Protein AF-A0A969UQS1-F1 (afdb_monomer)

Foldseek 3Di:
DWKWWDDPPDDIDIADDDQVNLVVLCVVDVDVLSVVDHAPDKDKQALVSLVVVLVSLVVVLVVLLVVLLVVCVVPDDADPDPVRRVVVSVVVSVVCCVVPPPCNVVSVSSNVVSVVCNVVVTMMIDDHD

Radius of gyration: 16.97 Å; Cα contacts (8 Å, |Δi|>4): 146; chains: 1; bounding box: 46×25×50 Å

Secondary structure (DSSP, 8-state):
-EEEE--TTS--EEEE--HHHHHHHHHH---HHHHT--TT--EEE-HHHHHHHHHHHHHHHHHHHHHHHHHHHHH----SSHHHHHHHHHHHHHHHHHHH-THHHHHHHHHHHHHHHHHTTPPEEEE--

Mean predicted aligned error: 5.27 Å

Sequence (129 aa):
MQWQIREDNTIPLNLQVDDVFLLWVKSEVQHPVIALILPWQNVTLDQESQKIWLRELRILMDAIRAKVRQQYLKGAKLPKVAEIREQLLSNLVERYLSQHNADWQLMKDLESLLDLAISTDSIIYCISS

Nearest PDB structures (foldseek):
  9brt-assembly1_f  TM=4.144E-01  e=5.671E+00  Mus musculus
  6hgc-assembly1_A  TM=2.363E-01  e=5.045E+00  Drosophila melanogaster

pLDDT: mean 88.33, std 8.05, range [55.09, 96.5]

Solvent-accessible surface area (backbone atoms only — not comparable to full-atom values): 7347 Å² total; per-residue (Å²): 66,40,38,30,38,74,54,94,96,56,84,61,53,71,45,83,44,56,53,67,58,52,54,49,50,46,72,76,42,92,49,70,74,56,64,69,63,46,79,83,44,76,45,74,38,50,70,69,52,38,53,50,51,42,51,54,50,51,54,50,53,50,53,54,49,50,56,50,43,52,52,48,70,76,73,52,94,69,62,86,52,63,68,62,30,51,55,50,49,54,52,51,36,52,52,49,37,69,74,74,35,87,59,48,59,56,52,52,54,50,45,51,51,38,52,49,28,61,76,68,76,45,52,40,39,36,38,47,127

Structure (mmCIF, N/CA/C/O backbone):
data_AF-A0A969UQS1-F1
#
_entry.id   AF-A0A969UQS1-F1
#
loop_
_atom_site.group_PDB
_atom_site.id
_atom_site.type_symbol
_atom_site.label_atom_id
_atom_site.label_alt_id
_atom_site.label_comp_id
_atom_site.label_asym_id
_atom_site.label_entity_id
_atom_site.label_seq_id
_atom_site.pdbx_PDB_ins_code
_atom_site.Cartn_x
_atom_site.Cartn_y
_atom_site.Cartn_z
_atom_site.occupancy
_atom_site.B_iso_or_equiv
_atom_site.auth_seq_id
_atom_site.auth_comp_id
_atom_site.auth_asym_id
_atom_site.auth_atom_id
_atom_site.pdbx_PDB_model_num
ATOM 1 N N . MET A 1 1 ? 14.565 7.348 -3.990 1.00 86.69 1 MET A N 1
ATOM 2 C CA . MET A 1 1 ? 14.373 6.571 -5.235 1.00 86.69 1 MET A CA 1
ATOM 3 C C . MET A 1 1 ? 13.158 7.080 -6.016 1.00 86.69 1 MET A C 1
ATOM 5 O O . MET A 1 1 ? 12.130 7.341 -5.410 1.00 86.69 1 MET A O 1
ATOM 9 N N . GLN A 1 2 ? 13.237 7.211 -7.341 1.00 89.50 2 GLN A N 1
ATOM 10 C CA . GLN A 1 2 ? 12.119 7.640 -8.191 1.00 89.50 2 GLN A CA 1
ATOM 11 C C . GLN A 1 2 ? 11.467 6.436 -8.879 1.00 89.50 2 GLN A C 1
ATOM 13 O O . GLN A 1 2 ? 12.128 5.714 -9.617 1.00 89.50 2 GLN A O 1
ATOM 18 N N . TRP A 1 3 ? 10.173 6.228 -8.663 1.00 90.94 3 TRP A N 1
ATOM 19 C CA . TRP A 1 3 ? 9.374 5.205 -9.336 1.00 90.94 3 TRP A CA 1
ATOM 20 C C . TRP A 1 3 ? 8.553 5.864 -10.433 1.00 90.94 3 TRP A C 1
ATOM 22 O O . TRP A 1 3 ? 7.874 6.855 -10.176 1.00 90.94 3 TRP A O 1
ATOM 32 N N . GLN A 1 4 ? 8.631 5.352 -11.657 1.00 90.88 4 GLN A N 1
ATOM 33 C CA . GLN A 1 4 ? 8.030 6.017 -12.811 1.00 90.88 4 GLN A CA 1
ATOM 34 C C . GLN A 1 4 ? 7.366 5.035 -13.775 1.00 90.88 4 GLN A C 1
ATOM 36 O O . GLN A 1 4 ? 7.927 3.983 -14.086 1.00 90.88 4 GLN A O 1
ATOM 41 N N . ILE A 1 5 ? 6.208 5.423 -14.303 1.00 88.19 5 ILE A N 1
ATOM 42 C CA . ILE A 1 5 ? 5.615 4.817 -15.500 1.00 88.19 5 ILE A CA 1
ATOM 43 C C . ILE A 1 5 ? 6.009 5.696 -16.688 1.00 88.19 5 ILE A C 1
ATOM 45 O O . ILE A 1 5 ? 5.827 6.916 -16.648 1.00 88.19 5 ILE A O 1
ATOM 49 N N . ARG A 1 6 ? 6.571 5.091 -17.739 1.00 80.00 6 ARG A N 1
ATOM 50 C CA . ARG A 1 6 ? 6.880 5.780 -18.999 1.00 80.00 6 ARG A CA 1
ATOM 51 C C . ARG A 1 6 ? 5.989 5.229 -20.098 1.00 80.00 6 ARG A C 1
ATOM 53 O O . ARG A 1 6 ? 6.136 4.071 -20.470 1.00 80.00 6 ARG A O 1
ATOM 60 N N . GLU A 1 7 ? 5.112 6.073 -20.621 1.00 71.56 7 GLU A N 1
ATOM 61 C CA . GLU A 1 7 ? 4.397 5.830 -21.870 1.00 71.56 7 GLU A CA 1
ATOM 62 C C . GLU A 1 7 ? 4.951 6.775 -22.940 1.00 71.56 7 GLU A C 1
ATOM 64 O O . GLU A 1 7 ? 5.234 7.947 -22.666 1.00 71.56 7 GLU A O 1
ATOM 69 N N . ASP A 1 8 ? 5.132 6.271 -24.160 1.00 58.78 8 ASP A N 1
ATOM 70 C CA . ASP A 1 8 ? 5.649 7.072 -25.267 1.00 58.78 8 ASP A CA 1
ATOM 71 C C . ASP A 1 8 ? 4.739 8.295 -25.502 1.00 58.78 8 ASP A C 1
ATOM 73 O O . ASP A 1 8 ? 3.524 8.172 -25.647 1.00 58.78 8 ASP A O 1
ATOM 77 N N . ASN A 1 9 ? 5.335 9.492 -25.547 1.00 55.09 9 ASN A N 1
ATOM 78 C CA . ASN A 1 9 ? 4.670 10.793 -25.742 1.00 55.09 9 ASN A CA 1
ATOM 79 C C .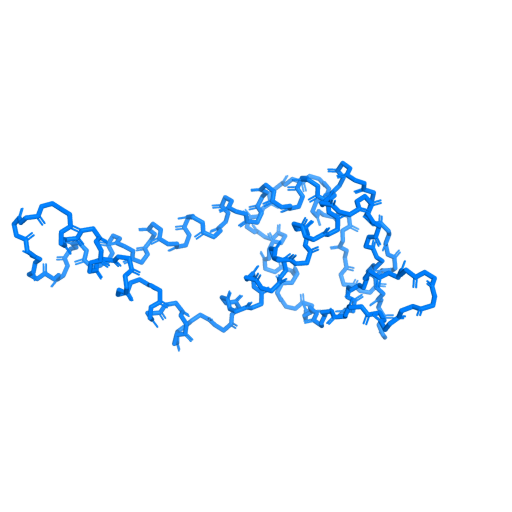 ASN A 1 9 ? 3.781 11.324 -24.594 1.00 55.09 9 ASN A C 1
ATOM 81 O O . ASN A 1 9 ? 3.027 12.274 -24.818 1.00 55.09 9 ASN A O 1
ATOM 85 N N . THR A 1 10 ? 3.891 10.805 -23.367 1.00 63.91 10 THR A N 1
ATOM 86 C CA . THR A 1 10 ? 3.188 11.362 -22.190 1.00 63.91 10 THR A CA 1
ATOM 87 C C . THR A 1 10 ? 4.146 11.862 -21.105 1.00 63.91 10 THR A C 1
ATOM 89 O O . THR A 1 10 ? 5.344 11.574 -21.106 1.00 63.91 10 THR A O 1
ATOM 92 N N . ILE A 1 11 ? 3.622 12.676 -20.181 1.00 63.16 11 ILE A N 1
ATOM 93 C CA . ILE A 1 11 ? 4.366 13.105 -18.992 1.00 63.16 11 ILE A CA 1
ATOM 94 C C . ILE A 1 11 ? 4.558 11.865 -18.109 1.00 63.16 11 ILE A C 1
ATOM 96 O O . ILE A 1 11 ? 3.554 11.275 -17.708 1.00 63.16 11 ILE A O 1
ATOM 100 N N . PRO A 1 12 ? 5.803 11.471 -17.778 1.00 75.94 12 PRO A N 1
ATOM 101 C CA . PRO A 1 12 ? 6.032 10.321 -16.918 1.00 75.94 12 PRO A CA 1
ATOM 102 C C . PRO A 1 12 ? 5.405 10.577 -15.550 1.00 75.94 12 PRO A C 1
ATOM 104 O O . PRO A 1 12 ? 5.669 11.606 -14.917 1.00 75.94 12 PRO A O 1
ATOM 107 N N . LEU A 1 13 ? 4.573 9.642 -15.095 1.00 83.12 13 LEU A N 1
ATOM 108 C CA . LEU A 1 13 ? 4.005 9.706 -13.758 1.00 83.12 13 LEU A CA 1
ATOM 109 C C . LEU A 1 13 ? 5.073 9.229 -12.780 1.00 83.12 13 LEU A C 1
ATOM 111 O O . LEU A 1 13 ? 5.521 8.088 -12.863 1.00 83.12 13 LEU A O 1
ATOM 115 N N . ASN A 1 14 ? 5.512 10.133 -11.905 1.00 88.00 14 ASN A N 1
ATOM 116 C CA . ASN A 1 14 ? 6.657 9.934 -11.025 1.00 88.00 14 ASN A CA 1
ATOM 117 C C . ASN A 1 14 ? 6.218 9.965 -9.564 1.00 88.00 14 ASN A C 1
ATOM 119 O O . ASN A 1 14 ? 5.557 10.911 -9.138 1.00 88.00 14 ASN A O 1
ATOM 123 N N . LEU A 1 15 ? 6.670 8.984 -8.793 1.00 90.69 15 LEU A N 1
ATOM 124 C CA . LEU A 1 15 ? 6.558 8.953 -7.344 1.00 90.69 15 LEU A CA 1
ATOM 125 C C . LEU A 1 15 ? 7.958 8.935 -6.736 1.00 90.69 15 LEU A C 1
ATOM 127 O O . LEU A 1 15 ? 8.761 8.046 -7.022 1.00 90.69 15 LEU A O 1
ATOM 131 N N . GLN A 1 16 ? 8.253 9.916 -5.886 1.00 91.19 16 GLN A N 1
ATOM 132 C CA . GLN A 1 16 ? 9.465 9.880 -5.080 1.00 91.19 16 GLN A CA 1
ATOM 133 C C . GLN A 1 16 ? 9.205 9.009 -3.854 1.00 91.19 16 GLN A C 1
ATOM 135 O O . GLN A 1 16 ? 8.372 9.341 -3.017 1.00 91.19 16 GLN A O 1
ATOM 140 N N . VAL A 1 17 ? 9.948 7.916 -3.751 1.00 88.75 17 VAL A N 1
ATOM 141 C CA . VAL A 1 17 ? 9.923 6.995 -2.619 1.00 88.75 17 VAL A CA 1
ATOM 142 C C . VAL A 1 17 ? 11.258 7.117 -1.901 1.00 88.75 17 VAL A C 1
ATOM 144 O O . VAL A 1 17 ? 12.310 6.898 -2.505 1.00 88.75 17 VAL A O 1
ATOM 147 N N . ASP A 1 18 ? 11.254 7.528 -0.639 1.00 87.88 18 ASP A N 1
ATOM 148 C CA . ASP A 1 18 ? 12.497 7.648 0.114 1.00 87.88 18 ASP A CA 1
ATOM 149 C C . ASP A 1 18 ? 13.045 6.279 0.556 1.00 87.88 18 ASP A C 1
ATOM 151 O O . ASP A 1 18 ? 12.349 5.262 0.612 1.00 87.88 18 ASP A O 1
ATOM 155 N N . ASP A 1 19 ? 14.346 6.251 0.827 1.00 87.81 19 ASP A N 1
ATOM 156 C CA . ASP A 1 19 ? 15.056 5.014 1.137 1.00 87.81 19 ASP A CA 1
ATOM 157 C C . ASP A 1 19 ? 14.686 4.480 2.534 1.00 87.81 19 ASP A C 1
ATOM 159 O O . ASP A 1 19 ? 14.745 3.271 2.764 1.00 87.81 19 ASP A O 1
ATOM 163 N N . VAL A 1 20 ? 14.278 5.358 3.462 1.00 90.12 20 VAL A N 1
ATOM 164 C CA . VAL A 1 20 ? 13.864 4.978 4.823 1.00 90.12 20 VAL A CA 1
ATOM 165 C C . VAL A 1 20 ? 12.567 4.178 4.759 1.00 90.12 20 VAL A C 1
ATOM 167 O O . VAL A 1 20 ? 12.485 3.105 5.357 1.00 90.12 20 VAL A O 1
ATOM 170 N N . PHE A 1 21 ? 11.607 4.642 3.963 1.00 91.25 21 PHE A N 1
ATOM 171 C CA . PHE A 1 21 ? 10.369 3.944 3.662 1.00 91.25 21 PHE A CA 1
ATOM 172 C C . PHE A 1 21 ? 10.631 2.565 3.050 1.00 91.25 21 PHE A C 1
ATOM 174 O O . PHE A 1 21 ? 10.098 1.569 3.534 1.00 91.25 21 PHE A O 1
ATOM 181 N N . LEU A 1 22 ? 11.488 2.465 2.026 1.00 89.75 22 LEU A N 1
ATOM 182 C CA . LEU A 1 22 ? 11.789 1.179 1.376 1.00 89.75 22 LEU A CA 1
ATOM 183 C C . LEU A 1 22 ? 12.440 0.176 2.337 1.00 89.75 22 LEU A C 1
ATOM 185 O O . LEU A 1 22 ? 12.088 -1.007 2.341 1.00 89.75 22 LEU A O 1
ATOM 189 N N . LEU A 1 23 ? 13.374 0.640 3.170 1.00 89.69 23 LEU A N 1
ATOM 190 C CA . LEU A 1 23 ? 14.003 -0.191 4.197 1.00 89.69 23 LEU A CA 1
ATOM 191 C C . LEU A 1 23 ? 12.993 -0.643 5.253 1.00 89.69 23 LEU A C 1
ATOM 193 O O . LEU A 1 23 ? 13.029 -1.804 5.669 1.00 89.69 23 LEU A O 1
ATOM 197 N N . TRP A 1 24 ? 12.082 0.243 5.654 1.00 91.12 24 TRP A N 1
ATOM 198 C CA . TRP A 1 24 ? 11.000 -0.092 6.569 1.00 91.12 24 TRP A CA 1
ATOM 199 C C . TRP A 1 24 ? 10.051 -1.138 5.964 1.00 91.12 24 TRP A C 1
ATOM 201 O O . TRP A 1 24 ? 9.864 -2.189 6.576 1.00 91.12 24 TRP A O 1
ATOM 211 N N . VAL A 1 25 ? 9.541 -0.942 4.742 1.00 90.50 25 VAL A N 1
ATOM 212 C CA . VAL A 1 25 ? 8.671 -1.923 4.060 1.00 90.50 25 VAL A CA 1
ATOM 213 C C . VAL A 1 25 ? 9.351 -3.289 3.965 1.00 90.50 25 VAL A C 1
ATOM 215 O O . VAL A 1 25 ? 8.740 -4.307 4.281 1.00 90.50 25 VAL A O 1
ATOM 218 N N . LYS A 1 26 ? 10.640 -3.329 3.608 1.00 89.06 26 LYS A N 1
ATOM 219 C CA . LYS A 1 26 ? 11.422 -4.573 3.567 1.00 89.06 26 LYS A CA 1
ATOM 220 C C . LYS A 1 26 ? 11.531 -5.258 4.935 1.00 89.06 26 LYS A C 1
ATOM 222 O O . LYS A 1 26 ? 11.630 -6.481 4.999 1.00 89.06 26 LYS A O 1
ATOM 227 N N . SER A 1 27 ? 11.550 -4.491 6.025 1.00 89.94 27 SER A N 1
ATOM 228 C CA . SER A 1 27 ? 11.573 -5.044 7.384 1.00 89.94 27 SER A CA 1
ATOM 229 C C . SER A 1 27 ? 10.224 -5.636 7.812 1.00 89.94 27 SER A C 1
ATOM 231 O O . SER A 1 27 ? 10.201 -6.612 8.560 1.00 89.94 27 SER A O 1
ATOM 233 N N . GLU A 1 28 ? 9.117 -5.094 7.296 1.00 90.38 28 GLU A N 1
ATOM 234 C CA . GLU A 1 28 ? 7.754 -5.545 7.603 1.00 90.38 28 GLU A CA 1
ATOM 235 C C . GLU A 1 28 ? 7.291 -6.691 6.687 1.00 90.38 28 GLU A C 1
ATOM 237 O O . GLU A 1 28 ? 6.491 -7.534 7.093 1.00 90.38 28 GLU A O 1
ATOM 242 N N . VAL A 1 29 ? 7.799 -6.752 5.451 1.00 90.62 29 VAL A N 1
ATOM 243 C CA . VAL A 1 29 ? 7.349 -7.692 4.417 1.00 90.62 29 VAL A CA 1
ATOM 244 C C . VAL A 1 29 ? 8.462 -8.663 4.022 1.00 90.62 29 VAL A C 1
ATOM 246 O O . VAL A 1 29 ? 9.474 -8.282 3.440 1.00 90.62 29 VAL A O 1
ATOM 249 N N . GLN A 1 30 ? 8.242 -9.961 4.250 1.00 84.38 30 GLN A N 1
ATOM 250 C CA . GLN A 1 30 ? 9.239 -11.015 3.993 1.00 84.38 30 GLN A CA 1
ATOM 251 C C . GLN A 1 30 ? 9.170 -11.637 2.584 1.00 84.38 30 GLN A C 1
ATOM 253 O O . GLN A 1 30 ? 9.686 -12.732 2.354 1.00 84.38 30 GLN A O 1
ATOM 258 N N . HIS A 1 31 ? 8.538 -10.968 1.618 1.00 88.75 31 HIS A N 1
ATOM 259 C CA . HIS A 1 31 ? 8.395 -11.507 0.267 1.00 88.75 31 HIS A CA 1
ATOM 260 C C . HIS A 1 31 ? 9.655 -11.230 -0.589 1.00 88.75 31 HIS A C 1
ATOM 262 O O . HIS A 1 31 ? 10.066 -10.073 -0.699 1.00 88.75 31 HIS A O 1
ATOM 268 N N . PRO A 1 32 ? 10.255 -12.232 -1.271 1.00 86.25 32 PRO A N 1
ATOM 269 C CA . PRO A 1 32 ? 11.528 -12.065 -1.988 1.00 86.25 32 PRO A CA 1
ATOM 270 C C . PRO A 1 32 ? 11.538 -10.943 -3.033 1.00 86.25 32 PRO A C 1
ATOM 272 O O . PRO A 1 32 ? 12.514 -10.213 -3.140 1.00 86.25 32 PRO A O 1
ATOM 275 N N . VAL A 1 33 ? 10.435 -10.769 -3.767 1.00 86.75 33 VAL A N 1
ATOM 276 C CA . VAL A 1 33 ? 10.268 -9.693 -4.767 1.00 86.75 33 VAL A CA 1
ATOM 277 C C . VAL A 1 33 ? 10.380 -8.291 -4.159 1.00 86.75 33 VAL A C 1
ATOM 279 O O . VAL A 1 33 ? 10.898 -7.383 -4.801 1.00 86.75 33 VAL A O 1
ATOM 282 N N . ILE A 1 34 ? 9.953 -8.110 -2.909 1.00 85.12 34 ILE A N 1
ATOM 283 C CA . ILE A 1 34 ? 10.086 -6.831 -2.200 1.00 85.12 34 ILE A CA 1
ATOM 284 C C . ILE A 1 34 ? 11.559 -6.566 -1.889 1.00 85.12 34 ILE A C 1
ATOM 286 O O . ILE A 1 34 ? 12.046 -5.450 -2.042 1.00 85.12 34 ILE A O 1
ATOM 290 N N . ALA A 1 35 ? 12.304 -7.618 -1.539 1.00 81.62 35 ALA A N 1
ATOM 291 C CA . ALA A 1 35 ? 13.732 -7.527 -1.264 1.00 81.62 35 ALA A CA 1
ATOM 292 C C . ALA A 1 35 ? 14.590 -7.220 -2.506 1.00 81.62 35 ALA A C 1
ATOM 294 O O . ALA A 1 35 ? 15.743 -6.821 -2.329 1.00 81.62 35 ALA A O 1
ATOM 295 N N . LEU A 1 36 ? 14.052 -7.390 -3.725 1.00 78.06 36 LEU A N 1
ATOM 296 C CA . LEU A 1 36 ? 14.734 -7.034 -4.977 1.00 78.06 36 LEU A CA 1
ATOM 297 C C . LEU A 1 36 ? 14.841 -5.521 -5.178 1.00 78.06 36 LEU A C 1
ATOM 299 O O . LEU A 1 36 ? 15.732 -5.072 -5.893 1.00 78.06 36 LEU A O 1
ATOM 303 N N . ILE A 1 37 ? 13.965 -4.733 -4.552 1.00 77.25 37 ILE A N 1
ATOM 304 C CA . ILE A 1 37 ? 14.056 -3.277 -4.609 1.00 77.25 37 ILE A CA 1
ATOM 305 C C . ILE A 1 37 ? 14.902 -2.809 -3.436 1.00 77.25 37 ILE A C 1
ATOM 307 O O . ILE A 1 37 ? 14.437 -2.691 -2.301 1.00 77.25 37 ILE A O 1
ATOM 311 N N 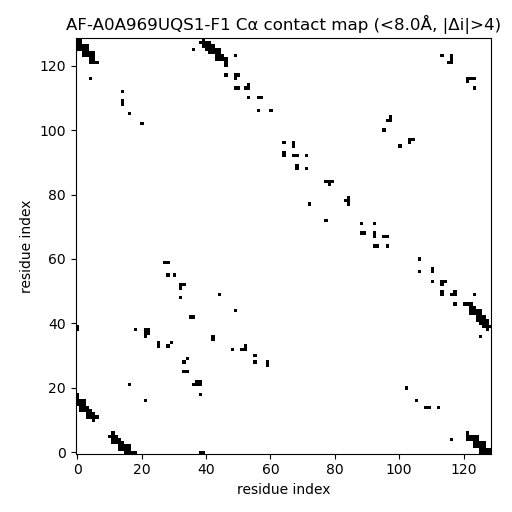. LEU A 1 38 ? 16.174 -2.558 -3.720 1.00 71.25 38 LEU A N 1
ATOM 312 C CA . LEU A 1 38 ? 17.074 -1.924 -2.774 1.00 71.25 38 LEU A CA 1
ATOM 313 C C . LEU A 1 38 ? 17.159 -0.425 -3.069 1.00 71.25 38 LEU A C 1
ATOM 315 O O . LEU A 1 38 ? 17.198 -0.034 -4.243 1.00 71.25 38 LEU A O 1
ATOM 319 N N . PRO A 1 39 ? 17.264 0.410 -2.021 1.00 63.00 39 PRO A N 1
ATOM 320 C CA . PRO A 1 39 ? 17.824 1.740 -2.177 1.00 63.00 39 PRO A CA 1
ATOM 321 C C . PRO A 1 39 ? 19.106 1.638 -3.016 1.00 63.00 39 PRO A C 1
ATOM 323 O O . PRO A 1 39 ? 19.893 0.706 -2.833 1.00 63.00 39 PRO A O 1
ATOM 326 N N . TRP A 1 40 ? 19.299 2.550 -3.966 1.00 64.00 40 TRP A N 1
ATOM 327 C CA . TRP A 1 40 ? 20.506 2.617 -4.809 1.00 64.00 40 TRP A CA 1
ATOM 328 C C . TRP A 1 40 ? 20.619 1.606 -5.960 1.00 64.00 40 TRP A C 1
ATOM 330 O O . TRP A 1 40 ? 21.672 1.524 -6.592 1.00 64.00 40 TRP A O 1
ATOM 340 N N . GLN A 1 41 ? 19.554 0.869 -6.293 1.00 76.25 41 GLN A N 1
ATOM 341 C CA . GLN A 1 41 ? 19.530 -0.001 -7.475 1.00 76.25 41 GLN A CA 1
ATOM 342 C C . GLN A 1 41 ? 18.487 0.442 -8.494 1.00 76.25 41 GLN A C 1
ATOM 344 O O . GLN A 1 41 ? 17.350 0.729 -8.143 1.00 76.25 41 GLN A O 1
ATOM 349 N N . ASN A 1 42 ? 18.856 0.444 -9.775 1.00 83.94 42 ASN A N 1
ATOM 350 C CA . ASN A 1 42 ? 17.875 0.609 -10.841 1.00 83.94 42 ASN A CA 1
ATOM 351 C C . ASN A 1 42 ? 17.205 -0.740 -11.111 1.00 83.94 42 ASN A C 1
ATOM 353 O O . ASN A 1 42 ? 17.888 -1.704 -11.457 1.00 83.94 42 ASN A O 1
ATOM 357 N N . VAL A 1 43 ? 15.885 -0.808 -10.955 1.00 88.31 43 VAL A N 1
ATOM 358 C CA . VAL A 1 43 ? 15.098 -2.042 -11.101 1.00 88.31 43 VAL A CA 1
ATOM 359 C C . VAL A 1 43 ? 13.888 -1.768 -11.982 1.00 88.31 43 VAL A C 1
ATOM 361 O O . VAL A 1 43 ? 13.329 -0.676 -11.971 1.00 88.31 43 VAL A O 1
ATOM 364 N N . THR A 1 44 ? 13.494 -2.761 -12.770 1.00 89.62 44 THR A N 1
ATOM 365 C CA . THR A 1 44 ? 12.238 -2.743 -13.525 1.00 89.62 44 THR A CA 1
ATOM 366 C C . THR A 1 44 ? 11.275 -3.716 -12.867 1.00 89.62 44 THR A C 1
ATOM 368 O O . THR A 1 44 ? 11.655 -4.857 -12.604 1.00 89.62 44 THR A O 1
ATOM 371 N N . LEU A 1 45 ? 10.052 -3.273 -12.589 1.00 89.06 45 LEU A N 1
ATOM 372 C CA . LEU A 1 45 ? 8.995 -4.130 -12.069 1.00 89.06 45 LEU A CA 1
ATOM 373 C C . LEU A 1 45 ? 8.133 -4.601 -13.228 1.00 89.06 45 LEU A C 1
ATOM 375 O O . LEU A 1 45 ? 7.384 -3.826 -13.813 1.00 89.06 45 LEU A O 1
ATOM 379 N N . ASP A 1 46 ? 8.254 -5.882 -13.563 1.00 90.00 46 ASP A N 1
ATOM 380 C CA . ASP A 1 46 ? 7.322 -6.530 -14.478 1.00 90.00 46 ASP A CA 1
ATOM 381 C C . ASP A 1 46 ? 5.928 -6.673 -13.845 1.00 90.00 46 ASP A C 1
ATOM 383 O O . ASP A 1 46 ? 5.728 -6.439 -12.650 1.00 90.00 46 ASP A O 1
ATOM 387 N N . GLN A 1 47 ? 4.940 -7.071 -14.647 1.00 91.31 47 GLN A N 1
ATOM 388 C CA . GLN A 1 47 ? 3.555 -7.153 -14.182 1.00 91.31 47 GLN A CA 1
ATOM 389 C C . GLN A 1 47 ? 3.371 -8.062 -12.961 1.00 91.31 47 GLN A C 1
ATOM 391 O O . GLN A 1 47 ? 2.591 -7.738 -12.065 1.00 91.31 47 GLN A O 1
ATOM 396 N N . GLU A 1 48 ? 4.073 -9.193 -12.904 1.00 92.94 48 GLU A N 1
ATOM 397 C CA . GLU A 1 48 ? 3.971 -10.116 -11.772 1.00 92.94 48 GLU A CA 1
ATOM 398 C C . GLU A 1 48 ? 4.576 -9.501 -10.507 1.00 92.94 48 GLU A C 1
ATOM 400 O O . GLU A 1 48 ? 3.966 -9.549 -9.436 1.00 92.94 48 GLU A O 1
ATOM 405 N N . SER A 1 49 ? 5.718 -8.826 -10.635 1.00 92.38 49 SER A N 1
ATOM 406 C CA . SER A 1 49 ? 6.341 -8.096 -9.534 1.00 92.38 49 SER A CA 1
ATOM 407 C C . SER A 1 49 ? 5.459 -6.948 -9.044 1.00 92.38 49 SER A C 1
ATOM 409 O O . SER A 1 49 ? 5.313 -6.780 -7.834 1.00 92.38 49 SER A O 1
ATOM 411 N N . GLN A 1 50 ? 4.812 -6.207 -9.951 1.00 93.19 50 GLN A N 1
ATOM 412 C CA . GLN A 1 50 ? 3.856 -5.143 -9.615 1.00 93.19 50 GLN A CA 1
ATOM 413 C C . GLN A 1 50 ? 2.657 -5.689 -8.829 1.00 93.19 50 GLN A C 1
ATOM 415 O O . GLN A 1 50 ? 2.291 -5.127 -7.797 1.00 93.19 50 GLN A O 1
ATOM 420 N N . LYS A 1 51 ? 2.072 -6.816 -9.262 1.00 95.44 51 LYS A N 1
ATOM 421 C CA . LYS A 1 51 ? 0.953 -7.467 -8.555 1.00 95.44 51 LYS A CA 1
ATOM 422 C C . LYS A 1 51 ? 1.351 -7.926 -7.157 1.00 95.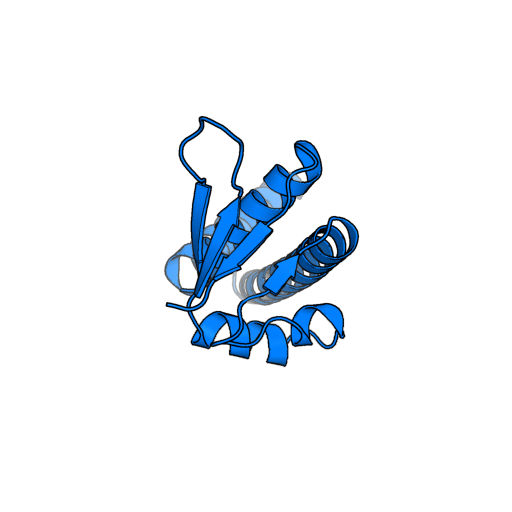44 51 LYS A C 1
ATOM 424 O O . LYS A 1 51 ? 0.575 -7.772 -6.215 1.00 95.44 51 LYS A O 1
ATOM 429 N N . ILE A 1 52 ? 2.551 -8.487 -7.016 1.00 94.88 52 ILE A N 1
ATOM 430 C CA . ILE A 1 52 ? 3.085 -8.906 -5.719 1.00 94.88 52 ILE A CA 1
ATOM 431 C C . ILE A 1 52 ? 3.275 -7.690 -4.814 1.00 94.88 52 ILE A C 1
ATOM 433 O O . ILE A 1 52 ? 2.772 -7.695 -3.695 1.00 94.88 52 ILE A O 1
ATOM 437 N N . TRP A 1 53 ? 3.923 -6.633 -5.306 1.00 94.12 53 TRP A N 1
ATOM 438 C CA . TRP A 1 53 ? 4.094 -5.382 -4.566 1.00 94.12 53 TRP A CA 1
ATOM 439 C C . TRP A 1 53 ? 2.765 -4.806 -4.090 1.00 94.12 53 TRP A C 1
ATOM 441 O O . TRP A 1 53 ? 2.617 -4.509 -2.908 1.00 94.12 53 TRP A O 1
ATOM 451 N N . LEU A 1 54 ? 1.778 -4.723 -4.980 1.00 95.56 54 LEU A N 1
ATOM 452 C CA . LEU A 1 54 ? 0.446 -4.227 -4.652 1.00 95.56 54 LEU A CA 1
ATOM 453 C C . LEU A 1 54 ? -0.233 -5.080 -3.574 1.00 95.56 54 LEU A C 1
ATOM 455 O O . LEU A 1 54 ? -0.818 -4.547 -2.631 1.00 95.56 54 LEU A O 1
ATOM 459 N N . ARG A 1 55 ? -0.147 -6.409 -3.692 1.00 96.31 55 ARG A N 1
ATOM 460 C CA . ARG A 1 55 ? -0.721 -7.335 -2.711 1.00 96.31 55 ARG A CA 1
ATOM 461 C C . ARG A 1 55 ? -0.094 -7.142 -1.334 1.00 96.31 55 ARG A C 1
ATOM 463 O O . ARG A 1 55 ? -0.824 -7.002 -0.357 1.00 96.31 55 ARG A O 1
ATOM 470 N N . GLU A 1 56 ? 1.233 -7.146 -1.252 1.00 95.69 56 GLU A N 1
ATOM 471 C CA . GLU A 1 56 ? 1.933 -7.012 0.027 1.00 95.69 56 GLU A CA 1
ATOM 472 C C . GLU A 1 56 ? 1.721 -5.626 0.653 1.00 95.69 56 GLU A C 1
ATOM 474 O O . GLU A 1 56 ? 1.499 -5.521 1.859 1.00 95.69 56 GLU A O 1
ATOM 479 N N . LEU A 1 57 ? 1.703 -4.568 -0.165 1.00 95.31 57 LEU A N 1
ATOM 480 C CA . LEU A 1 57 ? 1.407 -3.209 0.284 1.00 95.31 57 LEU A CA 1
ATOM 481 C C . LEU A 1 57 ? 0.005 -3.116 0.898 1.00 95.31 57 LEU A C 1
ATOM 483 O O . LEU A 1 57 ? -0.150 -2.568 1.987 1.00 95.31 57 LEU A O 1
ATOM 487 N N . ARG A 1 58 ? -1.008 -3.716 0.261 1.00 96.50 58 ARG A N 1
ATOM 488 C CA . ARG A 1 58 ? -2.378 -3.764 0.800 1.00 96.50 58 ARG A CA 1
ATOM 489 C C . ARG A 1 58 ? -2.460 -4.518 2.123 1.00 96.50 58 ARG A C 1
ATOM 491 O O . ARG A 1 58 ? -3.089 -4.029 3.059 1.00 96.50 58 ARG A O 1
ATOM 498 N N . ILE A 1 59 ? -1.779 -5.661 2.235 1.00 95.81 59 ILE A N 1
ATOM 499 C CA . ILE A 1 59 ? -1.699 -6.426 3.491 1.00 95.81 59 ILE A CA 1
ATOM 500 C C . ILE A 1 59 ? -1.092 -5.563 4.607 1.00 95.81 59 ILE A C 1
ATOM 502 O O . ILE A 1 59 ? -1.631 -5.516 5.716 1.00 95.81 59 ILE A O 1
ATOM 506 N N . LEU A 1 60 ? -0.003 -4.847 4.313 1.00 94.19 60 LEU A N 1
ATOM 507 C CA . LEU A 1 60 ? 0.654 -3.948 5.261 1.00 94.19 60 LEU A CA 1
ATOM 508 C C . LEU A 1 60 ? -0.268 -2.793 5.683 1.00 94.19 60 LEU A C 1
ATOM 510 O O . LEU A 1 60 ? -0.443 -2.537 6.877 1.00 94.19 60 LEU A O 1
ATOM 514 N N . MET A 1 61 ? -0.909 -2.127 4.720 1.00 95.12 61 MET A N 1
ATOM 515 C CA . MET A 1 61 ? -1.858 -1.042 4.982 1.00 95.12 61 MET A CA 1
ATOM 516 C C . MET A 1 61 ? -3.027 -1.507 5.857 1.00 95.12 61 MET A C 1
ATOM 518 O O . MET A 1 61 ? -3.408 -0.811 6.804 1.00 95.12 61 MET A O 1
ATOM 522 N N . ASP A 1 62 ? -3.567 -2.697 5.600 1.00 95.06 62 ASP A N 1
ATOM 523 C CA . ASP A 1 62 ? -4.659 -3.266 6.388 1.00 95.06 62 ASP A CA 1
ATOM 524 C C . ASP A 1 62 ? -4.220 -3.650 7.805 1.00 95.06 62 ASP A C 1
ATOM 526 O O . ASP A 1 62 ? -4.959 -3.401 8.764 1.00 95.06 62 ASP A O 1
ATOM 530 N N . ALA A 1 63 ? -2.999 -4.165 7.981 1.00 94.31 63 ALA A N 1
ATOM 531 C CA . ALA A 1 63 ? -2.434 -4.427 9.304 1.00 94.31 63 ALA A CA 1
ATOM 532 C C . ALA A 1 63 ? -2.304 -3.135 10.135 1.00 94.31 63 ALA A C 1
ATOM 534 O O . ALA A 1 63 ? -2.680 -3.099 11.315 1.00 94.31 63 ALA A O 1
ATOM 535 N N . ILE A 1 64 ? -1.843 -2.045 9.516 1.00 93.81 64 ILE A N 1
ATOM 536 C CA . ILE A 1 64 ? -1.722 -0.729 10.160 1.00 93.81 64 ILE A CA 1
ATOM 537 C C . ILE A 1 64 ? -3.109 -0.168 10.511 1.00 93.81 64 ILE A C 1
ATOM 539 O O . ILE A 1 64 ? -3.334 0.239 11.659 1.00 93.81 64 ILE A O 1
ATOM 543 N N . ARG A 1 65 ? -4.074 -0.218 9.580 1.00 94.44 65 ARG A N 1
ATOM 544 C CA . ARG A 1 65 ? -5.473 0.170 9.843 1.00 94.44 65 ARG A CA 1
ATOM 545 C C . ARG A 1 65 ? -6.061 -0.618 11.005 1.00 94.44 65 ARG A C 1
ATOM 547 O O . ARG A 1 65 ? -6.662 -0.024 11.900 1.00 94.44 65 ARG A O 1
ATOM 554 N N . ALA A 1 66 ? -5.868 -1.936 11.032 1.00 93.69 66 ALA A N 1
ATOM 555 C CA . ALA A 1 66 ? -6.370 -2.798 12.095 1.00 93.69 66 ALA A CA 1
ATOM 556 C C . ALA A 1 66 ? -5.782 -2.417 13.462 1.00 93.69 66 ALA A C 1
ATOM 558 O O . ALA A 1 66 ? -6.522 -2.337 14.447 1.00 93.69 66 ALA A O 1
ATOM 559 N N . LYS A 1 67 ? -4.481 -2.107 13.525 1.00 92.88 67 LYS A N 1
ATOM 560 C CA . LYS A 1 67 ? -3.808 -1.672 14.758 1.00 92.88 67 LYS A CA 1
ATOM 561 C C . LYS A 1 67 ? -4.402 -0.372 15.307 1.00 92.88 67 LYS A C 1
ATOM 563 O O . LYS A 1 67 ? -4.742 -0.315 16.48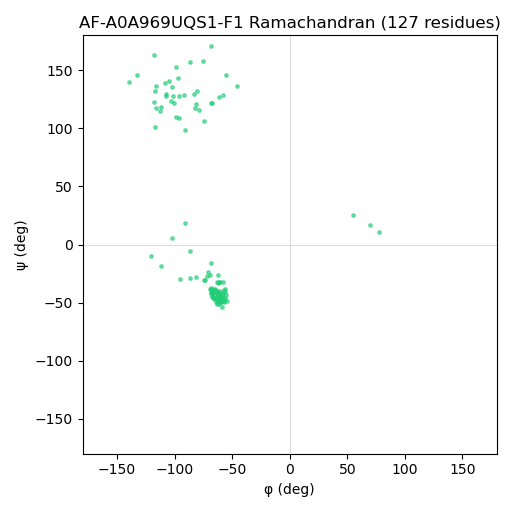8 1.00 92.88 67 LYS A O 1
ATOM 568 N N . VAL A 1 68 ? -4.587 0.648 14.467 1.00 93.25 68 VAL A N 1
ATOM 569 C CA . VAL A 1 68 ? -5.199 1.926 14.885 1.00 93.25 68 VAL A CA 1
ATOM 570 C C . VAL A 1 68 ? -6.673 1.735 15.247 1.00 93.25 68 VAL A C 1
ATOM 572 O O . VAL A 1 68 ? -7.149 2.235 16.267 1.00 93.25 68 VAL A O 1
ATOM 575 N N . ARG A 1 69 ? -7.404 0.933 14.470 1.00 93.44 69 ARG A N 1
ATOM 576 C CA . ARG A 1 69 ? -8.805 0.599 14.744 1.00 93.44 69 ARG A CA 1
ATOM 577 C C . ARG A 1 69 ? -8.981 -0.045 16.120 1.00 93.44 69 ARG A C 1
ATOM 579 O O . ARG A 1 69 ? -9.901 0.318 16.852 1.00 93.44 69 ARG A O 1
ATOM 586 N N . GLN A 1 70 ? -8.091 -0.959 16.506 1.00 92.06 70 GLN A N 1
ATOM 587 C CA . GLN A 1 70 ? -8.105 -1.575 17.835 1.00 92.06 70 GLN A CA 1
ATOM 588 C C . GLN A 1 70 ? -7.878 -0.564 18.968 1.00 92.06 70 GLN A C 1
ATOM 590 O O . GLN A 1 70 ? -8.443 -0.740 20.049 1.00 92.06 70 GLN A O 1
ATOM 595 N N . GLN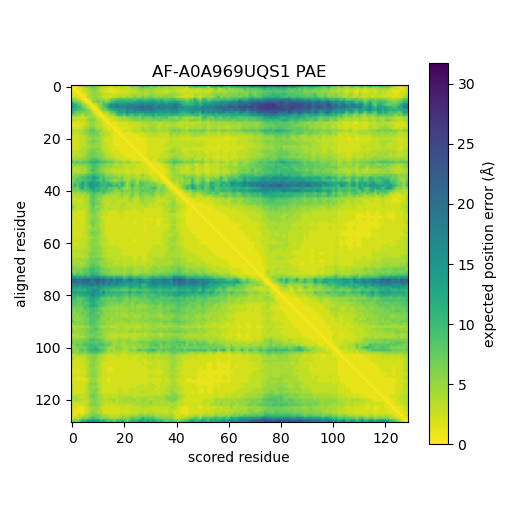 A 1 71 ? -7.099 0.500 18.744 1.00 91.31 71 GLN A N 1
ATOM 596 C CA . GLN A 1 71 ? -6.916 1.566 19.737 1.00 91.31 71 GLN A CA 1
ATOM 597 C C . GLN A 1 71 ? -8.231 2.318 19.983 1.00 91.31 71 GLN A C 1
ATOM 599 O O . GLN A 1 71 ? -8.643 2.478 21.133 1.00 91.31 71 GLN A O 1
ATOM 604 N N . TYR A 1 72 ? -8.945 2.691 18.916 1.00 90.12 72 TYR A N 1
ATOM 605 C CA . TYR A 1 72 ? -10.247 3.353 19.036 1.00 90.12 72 TYR A CA 1
ATOM 606 C C . TYR A 1 72 ? -11.318 2.455 19.663 1.00 90.12 72 TYR A C 1
ATOM 608 O O . TYR A 1 72 ? -12.093 2.928 20.491 1.00 90.12 72 TYR A O 1
ATOM 616 N N . LEU A 1 73 ? -11.337 1.157 19.342 1.00 87.75 73 LEU A N 1
ATOM 617 C CA . LEU A 1 73 ? -12.277 0.206 19.949 1.00 87.75 73 LEU A CA 1
ATOM 618 C C . LEU A 1 73 ? -12.091 0.058 21.467 1.00 87.75 73 LEU A C 1
ATOM 620 O O . LEU A 1 73 ? -13.068 -0.166 22.176 1.00 87.75 73 LEU A O 1
ATOM 624 N N . LYS A 1 74 ? -10.857 0.182 21.974 1.00 85.94 74 LYS A N 1
ATOM 625 C CA . LYS A 1 74 ? -10.562 0.082 23.413 1.00 85.94 74 LYS A CA 1
ATOM 626 C C . LYS A 1 74 ? -10.847 1.378 24.179 1.00 85.94 74 LYS A C 1
ATOM 628 O O . LYS A 1 74 ? -11.122 1.313 25.373 1.00 85.94 74 LYS A O 1
ATOM 633 N N . GLY A 1 75 ? -10.754 2.536 23.520 1.00 75.88 75 GLY A N 1
ATOM 634 C CA . GLY A 1 75 ? -10.777 3.846 24.183 1.00 75.88 75 GLY A CA 1
ATOM 635 C C . GLY A 1 75 ? -12.004 4.726 23.920 1.00 75.88 75 GLY A C 1
ATOM 636 O O . GLY A 1 75 ? -12.237 5.663 24.681 1.00 75.88 75 GLY A O 1
ATOM 637 N N . ALA A 1 76 ? -12.791 4.473 22.868 1.00 76.69 76 ALA A N 1
ATOM 638 C CA . ALA A 1 76 ? -13.867 5.373 22.447 1.00 76.69 76 ALA A CA 1
ATOM 639 C C . ALA A 1 76 ? -15.268 4.860 22.813 1.00 76.69 76 ALA A C 1
ATOM 641 O O . ALA A 1 76 ? -15.599 3.686 22.646 1.00 76.69 76 ALA A O 1
ATOM 642 N N . LYS A 1 77 ? -16.150 5.777 23.232 1.00 81.75 77 LYS A N 1
ATOM 643 C CA . LYS A 1 77 ? -17.596 5.517 23.262 1.00 81.75 77 LYS A CA 1
ATOM 644 C C . LYS A 1 77 ? -18.120 5.553 21.828 1.00 81.75 77 LYS A C 1
ATOM 646 O O . LYS A 1 77 ? -18.224 6.624 21.237 1.00 81.75 77 LYS A O 1
ATOM 651 N N . LEU A 1 78 ? -18.429 4.385 21.274 1.00 85.12 78 LEU A N 1
ATOM 652 C CA . LEU A 1 78 ? -18.878 4.244 19.890 1.00 85.12 78 LEU A CA 1
ATOM 653 C C . LEU A 1 78 ? -20.407 4.124 19.777 1.00 85.12 78 LEU A C 1
ATOM 655 O O . LEU A 1 78 ? -21.053 3.617 20.701 1.00 85.12 78 LEU A O 1
ATOM 659 N N . PRO A 1 79 ? -21.000 4.542 18.642 1.00 86.94 79 PRO A N 1
ATOM 660 C CA . PRO A 1 79 ? -22.413 4.318 18.357 1.00 86.94 79 PRO A CA 1
ATOM 661 C C . PRO A 1 79 ? -22.796 2.833 18.433 1.00 86.94 79 PRO A C 1
ATOM 663 O O . PRO A 1 79 ? -22.019 1.946 18.073 1.00 86.94 79 PRO A O 1
ATOM 666 N N . LYS A 1 80 ? -24.027 2.553 18.879 1.00 88.44 80 LYS A N 1
ATOM 667 C CA . LYS A 1 80 ? -24.571 1.182 18.914 1.00 88.44 80 LYS A CA 1
ATOM 668 C C . LYS A 1 80 ? -24.966 0.673 17.525 1.00 88.44 80 LYS A C 1
ATOM 670 O O . LYS A 1 80 ? -24.879 -0.526 17.277 1.00 88.44 80 LYS A O 1
ATOM 675 N N . VAL A 1 81 ? -25.383 1.580 16.638 1.00 94.81 81 VAL A N 1
ATOM 676 C CA . VAL A 1 81 ? -25.754 1.267 15.252 1.00 94.81 81 VAL A CA 1
ATOM 677 C C . VAL A 1 81 ? -24.502 0.841 14.490 1.00 94.81 81 VAL A C 1
ATOM 679 O O . VAL A 1 81 ? -23.534 1.599 14.432 1.00 94.81 81 VAL A O 1
ATOM 682 N N . ALA A 1 82 ? -24.520 -0.371 13.932 1.00 88.56 82 ALA A N 1
ATOM 683 C CA . ALA A 1 82 ? -23.345 -0.992 13.328 1.00 88.56 82 ALA A CA 1
ATOM 684 C C . ALA A 1 82 ? -22.790 -0.176 12.152 1.00 88.56 82 ALA A C 1
ATOM 686 O O . ALA A 1 82 ? -21.611 0.151 12.161 1.00 88.56 82 ALA A O 1
ATOM 687 N N . GLU A 1 83 ? -23.638 0.225 11.205 1.00 91.44 83 GLU A N 1
ATOM 688 C CA . GLU A 1 83 ? -23.224 0.991 10.020 1.00 91.44 83 GLU A CA 1
ATOM 689 C C . GLU A 1 83 ? -22.561 2.324 10.394 1.00 91.44 83 GLU A C 1
ATOM 691 O O . GLU A 1 83 ? -21.451 2.618 9.955 1.00 91.44 83 GLU A O 1
ATOM 696 N N . ILE A 1 84 ? -23.192 3.094 11.289 1.00 91.31 84 ILE A N 1
ATOM 697 C CA . ILE A 1 84 ? -22.661 4.385 11.754 1.00 91.31 84 ILE A CA 1
ATOM 698 C C . ILE A 1 84 ? -21.341 4.186 12.508 1.00 91.31 84 ILE A C 1
ATOM 700 O O . ILE A 1 84 ? -20.409 4.974 12.354 1.00 91.31 84 ILE A O 1
ATOM 704 N N . ARG A 1 85 ? -21.238 3.130 13.325 1.00 90.69 85 ARG A N 1
ATOM 705 C CA . ARG A 1 85 ? -20.000 2.792 14.033 1.00 90.69 85 ARG A CA 1
ATOM 706 C C . ARG A 1 85 ? -18.872 2.469 13.060 1.00 90.69 85 ARG A C 1
ATOM 708 O O . ARG A 1 85 ? -17.768 2.961 13.264 1.00 90.69 85 ARG A O 1
ATOM 715 N N . GLU A 1 86 ? -19.137 1.665 12.037 1.00 90.50 86 GLU A N 1
ATOM 716 C CA . GLU A 1 86 ? -18.136 1.296 11.035 1.00 90.50 86 GLU A CA 1
ATOM 717 C C . GLU A 1 86 ? -17.658 2.506 10.239 1.00 90.50 86 GLU A C 1
ATOM 719 O O . GLU A 1 86 ? -16.453 2.736 10.129 1.00 90.50 86 GLU A O 1
ATOM 724 N N . GLN A 1 87 ? -18.591 3.335 9.773 1.00 92.31 87 GLN A N 1
ATOM 725 C CA . GLN A 1 87 ? -18.263 4.558 9.051 1.00 92.31 87 GLN A CA 1
ATOM 726 C C . GLN A 1 87 ? -17.445 5.527 9.920 1.00 92.31 87 GLN A C 1
ATOM 728 O O . GLN A 1 87 ? -16.432 6.068 9.473 1.00 92.31 87 GLN A O 1
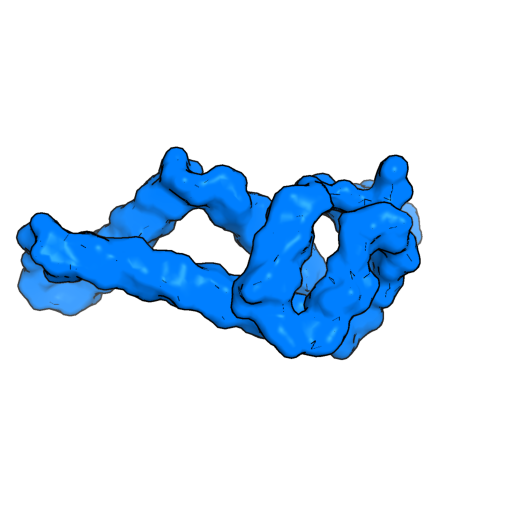ATOM 733 N N . LEU A 1 88 ? -17.836 5.716 11.186 1.00 91.75 88 LEU A N 1
ATOM 734 C CA . LEU A 1 88 ? -17.105 6.567 12.124 1.00 91.75 88 LEU A CA 1
ATOM 735 C C . LEU A 1 88 ? -15.700 6.023 12.407 1.00 91.75 88 LEU A C 1
ATOM 737 O O . LEU A 1 88 ? -14.741 6.791 12.388 1.00 91.75 88 LEU A O 1
ATOM 741 N N . LEU A 1 89 ? -15.567 4.718 12.656 1.00 92.25 89 LEU A N 1
ATOM 742 C CA . LEU A 1 89 ? -14.271 4.081 12.888 1.00 92.25 89 LEU A CA 1
ATOM 743 C C . LEU A 1 89 ? -13.349 4.242 11.684 1.00 92.25 89 LEU A C 1
ATOM 745 O O . LEU A 1 89 ? -12.195 4.617 11.868 1.00 92.25 89 LEU A O 1
ATOM 749 N N . SER A 1 90 ? -13.856 4.015 10.471 1.00 92.06 90 SER A N 1
ATOM 750 C CA . SER A 1 90 ? -13.086 4.209 9.242 1.00 92.06 90 SER A CA 1
ATOM 751 C C . SER A 1 90 ? -12.565 5.644 9.136 1.00 92.06 90 SER A C 1
ATOM 753 O O . SER A 1 90 ? -11.374 5.856 8.924 1.00 9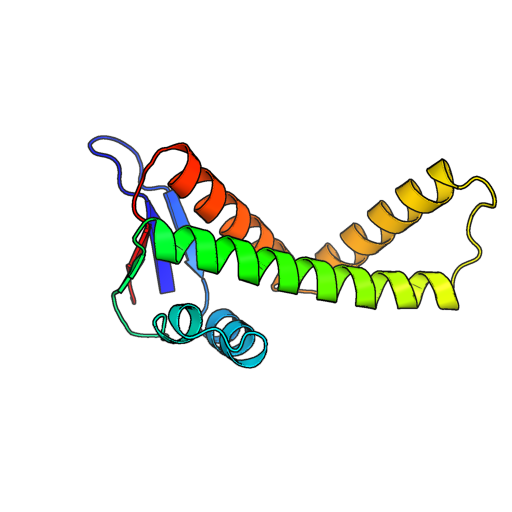2.06 90 SER A O 1
ATOM 755 N N . ASN A 1 91 ? -13.427 6.636 9.377 1.00 92.62 91 ASN A N 1
ATOM 756 C CA . ASN A 1 91 ? -13.049 8.050 9.324 1.00 92.62 91 ASN A CA 1
ATOM 757 C C . ASN A 1 91 ? -12.023 8.439 10.401 1.00 92.62 91 ASN A C 1
ATOM 759 O O . ASN A 1 91 ? -11.121 9.234 10.138 1.00 92.62 91 ASN A O 1
ATOM 763 N N . LEU A 1 92 ? -12.160 7.905 11.619 1.00 92.62 92 LEU A N 1
ATOM 764 C CA . LEU A 1 92 ? -11.224 8.163 12.716 1.00 92.62 92 LEU A CA 1
ATOM 765 C C . LEU A 1 92 ? -9.851 7.549 12.443 1.00 92.62 92 LEU A C 1
ATOM 767 O O . LEU A 1 92 ? -8.840 8.220 12.636 1.00 92.62 92 LEU A O 1
ATOM 771 N N . VAL A 1 93 ? -9.820 6.304 11.966 1.00 93.88 93 VAL A N 1
ATOM 772 C CA . VAL A 1 93 ? -8.583 5.609 11.590 1.00 93.88 93 VAL A CA 1
ATOM 773 C C . VAL A 1 93 ? -7.873 6.359 10.469 1.00 93.88 93 VAL A C 1
ATOM 775 O O . VAL A 1 93 ? -6.690 6.658 10.603 1.00 93.88 93 VAL A O 1
ATOM 778 N N . 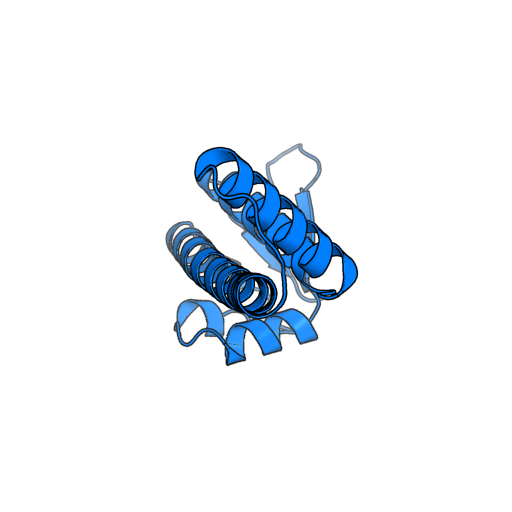GLU A 1 94 ? -8.593 6.727 9.410 1.00 93.00 94 GLU A N 1
ATOM 779 C CA . GLU A 1 94 ? -8.007 7.430 8.268 1.00 93.00 94 GLU A CA 1
ATOM 780 C C . GLU A 1 94 ? -7.442 8.798 8.671 1.00 93.00 94 GLU A C 1
ATOM 782 O O . GLU A 1 94 ? -6.327 9.157 8.286 1.00 93.00 94 GLU A O 1
ATOM 787 N N . ARG A 1 95 ? -8.173 9.545 9.509 1.00 92.94 95 ARG A N 1
ATOM 788 C CA . ARG A 1 95 ? -7.702 10.827 10.046 1.00 92.94 95 ARG A CA 1
ATOM 789 C C . ARG A 1 95 ? -6.451 10.655 10.900 1.00 92.94 95 ARG A C 1
ATOM 791 O O . ARG A 1 95 ? -5.512 11.427 10.739 1.00 92.94 95 ARG A O 1
ATOM 798 N N . TYR A 1 96 ? -6.438 9.664 11.790 1.00 93.31 96 TYR A N 1
ATOM 799 C CA . TYR A 1 96 ? -5.287 9.388 12.643 1.00 93.31 96 TYR A CA 1
ATOM 800 C C . TYR A 1 96 ? -4.049 9.059 11.810 1.00 93.31 96 TYR A C 1
ATOM 802 O O . TYR A 1 96 ? -2.993 9.648 12.019 1.00 93.31 96 TYR A O 1
ATOM 810 N N . LEU A 1 97 ? -4.185 8.152 10.841 1.00 93.69 97 LEU A N 1
ATOM 811 C CA . LEU A 1 97 ? -3.079 7.740 9.981 1.00 93.69 97 LEU A CA 1
ATOM 812 C C . LEU A 1 97 ? -2.544 8.911 9.158 1.00 93.69 97 LEU A C 1
ATOM 814 O O . LEU A 1 97 ? -1.342 9.142 9.159 1.00 93.69 97 LEU A O 1
ATOM 818 N N . SER A 1 98 ? -3.430 9.716 8.572 1.00 90.75 98 SER A N 1
ATOM 819 C CA . SER A 1 98 ? -3.037 10.906 7.805 1.00 90.75 98 SER A CA 1
ATOM 820 C C . SER A 1 98 ? -2.296 11.958 8.642 1.00 90.75 98 SER A C 1
ATOM 822 O O . SER A 1 98 ? -1.537 12.751 8.097 1.00 90.75 98 SER A O 1
ATOM 824 N N . GLN A 1 99 ? -2.531 12.006 9.958 1.00 90.38 99 GLN A N 1
ATOM 825 C CA . GLN A 1 99 ? -1.920 12.992 10.859 1.00 90.38 99 GLN A CA 1
ATOM 826 C C . GLN A 1 99 ? -0.654 12.487 11.556 1.00 90.38 99 GLN A C 1
ATOM 828 O O . GLN A 1 99 ? 0.207 13.291 11.905 1.00 90.38 99 GLN A O 1
ATOM 833 N N . HIS A 1 100 ? -0.554 11.181 11.805 1.00 87.25 100 HIS A N 1
ATOM 834 C CA . HIS A 1 100 ? 0.469 10.609 12.684 1.00 87.25 100 HIS A CA 1
ATOM 835 C C . HIS A 1 100 ? 1.386 9.592 12.008 1.00 87.25 100 HIS A C 1
ATOM 837 O O . HIS A 1 100 ? 2.381 9.194 12.612 1.00 87.25 100 HIS A O 1
ATOM 843 N N . ASN A 1 101 ? 1.077 9.160 10.788 1.00 85.19 101 ASN A N 1
ATOM 844 C CA . ASN A 1 101 ? 1.914 8.246 10.027 1.00 85.19 101 ASN A CA 1
ATOM 845 C C . ASN A 1 101 ? 2.395 8.961 8.759 1.00 85.19 101 ASN A C 1
ATOM 847 O O . ASN A 1 101 ? 1.640 9.116 7.802 1.00 85.19 101 ASN A O 1
ATOM 851 N N . ALA A 1 102 ? 3.649 9.425 8.789 1.00 80.69 102 ALA A N 1
ATOM 852 C CA . ALA A 1 102 ? 4.261 10.184 7.698 1.00 80.69 102 ALA A CA 1
ATOM 853 C C . ALA A 1 102 ? 4.252 9.409 6.368 1.00 80.69 102 ALA A C 1
ATOM 855 O O . ALA A 1 102 ? 4.059 10.003 5.310 1.00 80.69 102 ALA A O 1
ATOM 856 N N . ASP A 1 103 ? 4.351 8.083 6.443 1.00 89.75 103 ASP A N 1
ATOM 857 C CA . ASP A 1 103 ? 4.414 7.192 5.287 1.00 89.75 103 ASP A CA 1
ATOM 858 C C . ASP A 1 103 ? 3.027 6.785 4.768 1.00 89.75 103 ASP A C 1
ATOM 860 O O . ASP A 1 103 ? 2.916 6.136 3.728 1.00 89.75 103 ASP A O 1
ATOM 864 N N . TRP A 1 104 ? 1.939 7.159 5.458 1.00 93.00 104 TRP A N 1
ATOM 865 C CA . TRP A 1 104 ? 0.585 6.754 5.066 1.00 93.00 104 TRP A CA 1
ATOM 866 C C . TRP A 1 104 ? 0.194 7.283 3.691 1.00 93.00 104 TRP A C 1
ATOM 868 O O . TRP A 1 104 ? -0.325 6.529 2.870 1.00 93.00 104 TRP A O 1
ATOM 878 N N . GLN A 1 105 ? 0.468 8.561 3.421 1.00 91.88 105 GLN A N 1
ATOM 879 C CA . GLN A 1 105 ? 0.178 9.143 2.113 1.00 91.88 105 GLN A CA 1
ATOM 880 C C . GLN A 1 105 ? 1.049 8.505 1.025 1.00 91.88 105 GLN A C 1
ATOM 882 O O . GLN A 1 105 ? 0.528 8.136 -0.024 1.00 91.88 105 GLN A O 1
ATOM 887 N N . LEU A 1 106 ? 2.334 8.278 1.315 1.00 92.81 106 LEU A N 1
ATOM 888 C CA . LEU A 1 106 ? 3.256 7.625 0.389 1.00 92.81 106 LEU A CA 1
ATOM 889 C C . LEU A 1 106 ? 2.795 6.204 0.024 1.00 92.81 106 LEU A C 1
ATOM 891 O O . LEU A 1 106 ? 2.843 5.834 -1.146 1.00 92.81 106 LEU A O 1
ATOM 895 N N . MET A 1 107 ? 2.278 5.426 0.983 1.00 94.25 107 MET A N 1
ATOM 896 C CA . MET A 1 107 ? 1.693 4.108 0.698 1.00 94.25 107 MET A CA 1
ATOM 897 C C . MET A 1 107 ? 0.478 4.195 -0.229 1.00 94.25 107 MET A C 1
ATOM 899 O O . MET A 1 107 ? 0.358 3.374 -1.132 1.00 94.25 107 MET A O 1
ATOM 903 N N . LYS A 1 108 ? -0.411 5.179 -0.044 1.00 95.19 108 LYS A N 1
ATOM 904 C CA . LYS A 1 108 ? -1.591 5.358 -0.913 1.00 95.19 108 LYS A CA 1
ATOM 905 C C . LYS A 1 108 ? -1.203 5.787 -2.324 1.00 95.19 108 LYS A C 1
ATOM 907 O O . LYS A 1 108 ? -1.803 5.324 -3.296 1.00 95.19 108 LYS A O 1
ATOM 912 N N . ASP A 1 109 ? -0.201 6.651 -2.438 1.00 94.19 109 ASP A N 1
ATOM 913 C CA . ASP A 1 109 ? 0.319 7.092 -3.729 1.00 94.19 109 ASP A CA 1
ATOM 914 C C . ASP A 1 109 ? 1.004 5.924 -4.458 1.00 94.19 109 ASP A C 1
ATOM 916 O O . ASP A 1 109 ? 0.784 5.726 -5.653 1.00 94.19 109 ASP A O 1
ATOM 920 N N . LEU A 1 110 ? 1.762 5.091 -3.732 1.00 94.44 110 LEU A N 1
ATOM 921 C CA . LEU A 1 110 ? 2.385 3.880 -4.271 1.00 94.44 110 LEU A CA 1
ATOM 922 C C . LEU A 1 110 ? 1.352 2.818 -4.673 1.00 94.44 110 LEU A C 1
ATOM 924 O O . LEU A 1 110 ? 1.487 2.218 -5.738 1.00 94.44 110 LEU A O 1
ATOM 928 N N . GLU A 1 111 ? 0.310 2.607 -3.864 1.00 95.75 111 GLU A N 1
ATOM 929 C CA . GLU A 1 111 ? -0.821 1.733 -4.203 1.00 95.75 111 GLU A CA 1
ATOM 930 C C . GLU A 1 111 ? -1.468 2.190 -5.514 1.00 95.75 111 GLU A C 1
ATOM 932 O O . GLU A 1 111 ? -1.619 1.392 -6.437 1.00 95.75 111 GLU A O 1
ATOM 937 N N . SER A 1 112 ? -1.758 3.489 -5.629 1.00 94.31 112 SER A N 1
ATOM 938 C CA . SER A 1 112 ? -2.376 4.077 -6.822 1.00 94.31 112 SER A CA 1
ATOM 939 C C . SER A 1 112 ? -1.485 3.950 -8.062 1.00 94.31 112 SER A C 1
ATOM 941 O O . SER A 1 112 ? -1.984 3.660 -9.147 1.00 94.31 112 SER A O 1
ATOM 943 N N . LEU A 1 113 ? -0.168 4.135 -7.912 1.00 93.88 113 LEU A N 1
ATOM 944 C CA . LEU A 1 113 ? 0.806 3.946 -8.990 1.00 93.88 113 LEU A CA 1
ATOM 945 C C . LEU A 1 113 ? 0.821 2.493 -9.488 1.00 93.88 113 LEU A C 1
ATOM 947 O O . LEU A 1 113 ? 0.821 2.256 -10.695 1.00 93.88 113 LEU A O 1
ATOM 951 N N . LEU A 1 114 ? 0.836 1.528 -8.566 1.00 94.31 114 LEU A N 1
ATOM 952 C CA . LEU A 1 114 ? 0.846 0.099 -8.882 1.00 94.31 114 LEU A CA 1
ATOM 953 C C . LEU A 1 114 ? -0.466 -0.345 -9.537 1.00 94.31 114 LEU A C 1
ATOM 955 O O . LEU A 1 114 ? -0.427 -1.052 -10.543 1.00 94.31 114 LEU A O 1
ATOM 959 N N . ASP A 1 115 ? -1.612 0.086 -9.002 1.00 95.38 115 ASP A N 1
ATOM 960 C CA . ASP A 1 115 ? -2.927 -0.167 -9.600 1.00 95.38 115 ASP A CA 1
ATOM 961 C C . ASP A 1 115 ? -3.006 0.403 -11.019 1.00 95.38 115 ASP A C 1
ATOM 963 O O . ASP A 1 115 ? -3.439 -0.298 -11.936 1.00 95.38 115 ASP A O 1
ATOM 967 N N . LEU A 1 116 ? -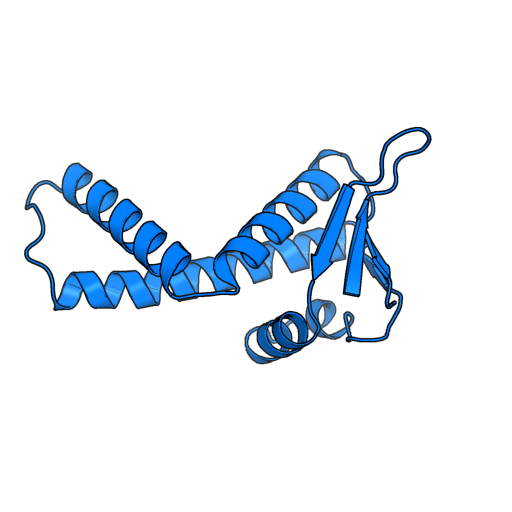2.544 1.644 -11.214 1.00 92.56 116 LEU A N 1
ATOM 968 C CA . LEU A 1 116 ? -2.512 2.277 -12.528 1.00 92.56 116 LEU A CA 1
ATOM 969 C C . LEU A 1 116 ? -1.668 1.451 -13.500 1.00 92.56 116 LEU A C 1
ATOM 971 O O . LEU A 1 116 ? -2.198 1.033 -14.525 1.00 92.56 116 LEU A O 1
ATOM 975 N N . ALA A 1 117 ? -0.415 1.145 -13.143 1.00 91.25 117 ALA A N 1
ATOM 976 C CA . ALA A 1 117 ? 0.494 0.365 -13.982 1.00 91.25 117 ALA A CA 1
ATOM 977 C C . ALA A 1 117 ? -0.089 -1.000 -14.372 1.00 91.25 117 ALA A C 1
ATOM 979 O O . ALA A 1 117 ? 0.029 -1.420 -15.517 1.00 91.25 117 ALA A O 1
ATOM 980 N N . ILE A 1 118 ? -0.749 -1.691 -13.439 1.00 93.25 118 ILE A N 1
ATOM 981 C CA . ILE A 1 118 ? -1.401 -2.974 -13.722 1.00 93.25 118 ILE A CA 1
ATOM 982 C C . ILE A 1 118 ? -2.609 -2.783 -14.647 1.00 93.25 118 ILE A C 1
ATOM 984 O O . ILE A 1 118 ? -2.804 -3.581 -15.556 1.00 93.25 118 ILE A O 1
ATOM 988 N N . SER A 1 119 ? -3.418 -1.742 -14.432 1.00 92.50 119 SER A N 1
ATOM 989 C CA . SER A 1 119 ? -4.626 -1.488 -15.228 1.00 92.50 119 SER A CA 1
ATOM 990 C C . SER A 1 119 ? -4.342 -1.065 -16.671 1.00 92.50 119 SER A C 1
ATOM 992 O O . SER A 1 119 ? -5.178 -1.290 -17.544 1.00 92.50 119 SER A O 1
ATOM 994 N N . THR A 1 120 ? -3.179 -0.460 -16.917 1.00 90.75 120 THR A N 1
ATOM 995 C CA . THR A 1 120 ? -2.745 0.014 -18.237 1.00 90.75 120 THR A CA 1
ATOM 996 C C . THR A 1 120 ? -1.727 -0.912 -18.900 1.00 90.75 120 THR A C 1
ATOM 998 O O . THR A 1 120 ? -1.190 -0.568 -19.947 1.00 90.75 120 THR A O 1
ATOM 1001 N N . ASP A 1 121 ? -1.440 -2.070 -18.297 1.00 90.12 121 ASP A N 1
ATOM 1002 C CA . ASP A 1 121 ? -0.375 -2.988 -18.714 1.00 90.12 121 ASP A CA 1
ATOM 1003 C C . ASP A 1 121 ? 1.023 -2.331 -18.805 1.00 90.12 121 ASP A C 1
ATOM 1005 O O . ASP A 1 121 ? 1.912 -2.809 -19.514 1.00 90.12 121 ASP A O 1
ATOM 1009 N N . SER A 1 122 ? 1.245 -1.255 -18.048 1.00 90.06 122 SER A N 1
ATOM 1010 C CA . SER A 1 122 ? 2.487 -0.483 -18.044 1.00 90.06 122 SER A CA 1
ATOM 1011 C C . SER A 1 122 ? 3.518 -1.056 -17.062 1.00 90.06 122 SER A C 1
ATOM 1013 O O . SER A 1 122 ? 3.191 -1.740 -16.089 1.00 90.06 122 SER A O 1
ATOM 1015 N N . ILE A 1 123 ? 4.792 -0.751 -17.325 1.00 90.50 123 ILE A N 1
ATOM 1016 C CA . ILE A 1 123 ? 5.942 -1.168 -16.513 1.00 90.50 123 ILE A CA 1
ATOM 1017 C C . ILE A 1 123 ? 6.425 0.001 -15.650 1.00 90.50 123 ILE A C 1
ATOM 1019 O O . ILE A 1 123 ? 6.602 1.118 -16.147 1.00 90.50 123 ILE A O 1
ATOM 1023 N N . ILE A 1 124 ? 6.708 -0.276 -14.378 1.00 90.56 124 ILE A N 1
ATOM 1024 C CA . ILE A 1 124 ? 7.337 0.673 -13.461 1.00 90.56 124 ILE A CA 1
ATOM 1025 C C . ILE A 1 124 ? 8.857 0.515 -13.490 1.00 90.56 124 ILE A C 1
ATOM 1027 O O . ILE A 1 124 ? 9.411 -0.566 -13.280 1.00 90.56 124 ILE A O 1
ATOM 1031 N N . TYR A 1 125 ? 9.540 1.638 -13.679 1.00 91.25 125 TYR A N 1
ATOM 1032 C CA . TYR A 1 125 ? 10.985 1.747 -13.537 1.00 91.25 125 TYR A CA 1
ATOM 1033 C C . TYR A 1 125 ? 11.305 2.423 -12.207 1.00 91.25 125 TYR A C 1
ATOM 1035 O O . TYR A 1 125 ? 10.884 3.554 -11.964 1.00 91.25 125 TYR A O 1
ATOM 1043 N N . CYS A 1 126 ? 12.087 1.759 -11.368 1.00 90.44 126 CYS A N 1
ATOM 1044 C CA . CYS A 1 126 ? 12.588 2.298 -10.114 1.00 90.44 126 CYS A CA 1
ATOM 1045 C C . CYS A 1 126 ? 14.023 2.779 -10.351 1.00 90.44 126 CYS A C 1
ATOM 1047 O O . CYS A 1 126 ? 14.918 1.967 -10.572 1.00 90.44 126 CYS A O 1
ATOM 1049 N N . ILE A 1 127 ? 14.236 4.093 -10.347 1.00 88.12 127 ILE A N 1
ATOM 1050 C CA . ILE A 1 127 ? 15.518 4.746 -10.621 1.00 88.12 127 ILE A CA 1
ATOM 1051 C C . ILE A 1 127 ? 16.100 5.309 -9.323 1.00 88.12 127 ILE A C 1
ATOM 1053 O O . ILE A 1 127 ? 15.446 6.078 -8.616 1.00 88.12 127 ILE A O 1
ATOM 1057 N N . SER A 1 128 ? 17.350 4.969 -9.017 1.00 83.12 128 SER A N 1
ATOM 1058 C CA . SER A 1 128 ? 18.124 5.694 -8.013 1.00 83.12 128 SER A CA 1
ATOM 1059 C C . SER A 1 128 ? 18.695 6.974 -8.611 1.00 83.12 128 SER A C 1
ATOM 1061 O O . SER A 1 128 ? 19.273 6.952 -9.698 1.00 83.12 128 SER A O 1
ATOM 1063 N N . SER A 1 129 ? 18.529 8.074 -7.882 1.00 68.81 129 SER A N 1
ATOM 1064 C CA . SER A 1 129 ? 19.209 9.349 -8.131 1.00 68.81 129 SER A CA 1
ATOM 1065 C C . SER A 1 129 ? 20.596 9.358 -7.501 1.00 68.81 129 SER A C 1
ATOM 1067 O O . SER A 1 129 ? 20.794 8.576 -6.541 1.00 68.81 129 SER A O 1
#